Protein AF-A0A8C6H936-F1 (afdb_monomer_lite)

Radius of gyration: 19.72 Å; chains: 1; bounding box: 31×54×37 Å

pLDDT: mean 71.88, std 17.17, range [43.91, 96.12]

Foldseek 3Di:
DDDDPPPPPPDDDDDDWDFDVVVVGDTCPVVVVVVVDPDPPPDDPPPDDDPPDPPDDD

Sequence (58 aa):
MNQPPQIAPKRERKTIRIRDPNQGGKDITEEIMSGARTASTPTPPQTGGSLEEIKSKN

Structure (mmCIF, N/CA/C/O backbone):
data_AF-A0A8C6H936-F1
#
_entry.id   AF-A0A8C6H936-F1
#
loop_
_atom_site.group_PDB
_atom_site.id
_atom_site.type_symbol
_atom_site.label_atom_id
_atom_site.label_alt_id
_atom_site.label_comp_id
_atom_site.label_asym_id
_atom_site.label_entity_id
_atom_site.label_seq_id
_atom_site.pdbx_PDB_ins_code
_atom_site.Cartn_x
_atom_site.Cartn_y
_atom_site.Cartn_z
_atom_site.occupancy
_atom_site.B_iso_or_equiv
_atom_site.auth_seq_id
_atom_site.auth_comp_id
_atom_site.auth_asym_id
_atom_site.auth_atom_id
_atom_site.pdbx_PDB_model_num
ATOM 1 N N . MET A 1 1 ? -17.065 30.356 23.758 1.00 48.91 1 MET A N 1
ATOM 2 C CA . MET A 1 1 ? -17.494 29.001 24.166 1.00 48.91 1 MET A CA 1
ATOM 3 C C . MET A 1 1 ? -16.690 28.007 23.338 1.00 48.91 1 MET A C 1
ATOM 5 O O . MET A 1 1 ? -16.910 27.932 22.138 1.00 48.91 1 MET A O 1
ATOM 9 N N . ASN A 1 2 ? -15.669 27.377 23.932 1.00 55.91 2 ASN A N 1
ATOM 10 C CA . ASN A 1 2 ? -14.765 26.454 23.231 1.00 55.91 2 ASN A CA 1
ATOM 11 C C . ASN A 1 2 ? -15.525 25.179 22.846 1.00 55.91 2 ASN A C 1
ATOM 13 O O . ASN A 1 2 ? -16.003 24.470 23.729 1.00 55.91 2 ASN A O 1
ATOM 17 N N . GLN A 1 3 ? -15.630 24.890 21.547 1.00 62.62 3 GLN A N 1
ATOM 18 C CA . GLN A 1 3 ? -16.085 23.581 21.086 1.00 62.62 3 GLN A CA 1
ATOM 19 C C . GLN A 1 3 ? -14.955 22.570 21.328 1.00 62.62 3 GLN A C 1
ATOM 21 O O . GLN A 1 3 ? -13.826 22.824 20.898 1.00 62.62 3 GLN A O 1
ATOM 26 N N . PRO A 1 4 ? -15.206 21.451 22.028 1.00 62.88 4 PRO A N 1
ATOM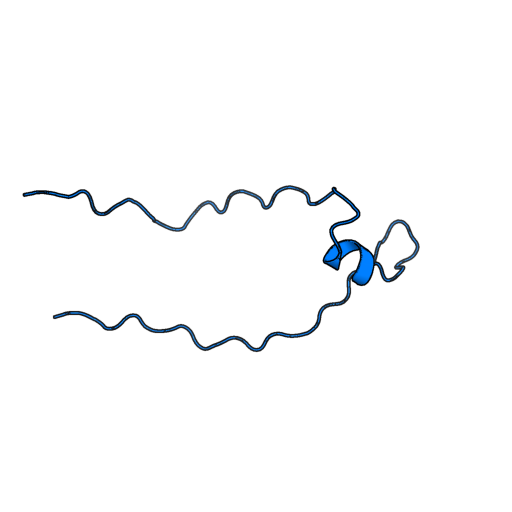 27 C CA . PRO A 1 4 ? -14.204 20.406 22.156 1.00 62.88 4 PRO A CA 1
ATOM 28 C C . PRO A 1 4 ? -13.894 19.838 20.761 1.00 62.88 4 PRO A C 1
ATOM 30 O O . PRO A 1 4 ? -14.819 19.665 19.960 1.00 62.88 4 PRO A 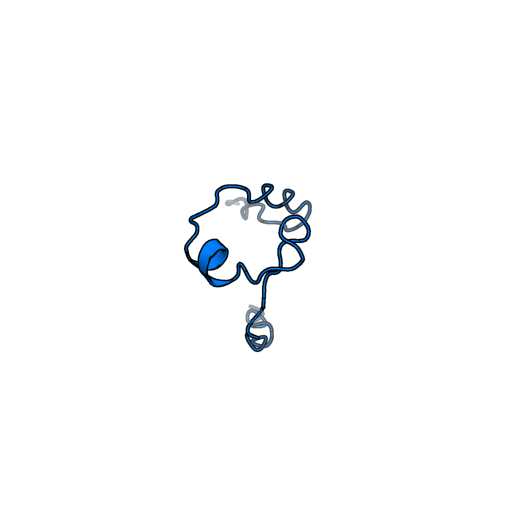O 1
ATOM 33 N N . PRO A 1 5 ? -12.619 19.547 20.443 1.00 65.88 5 PRO A N 1
ATOM 34 C CA . PRO A 1 5 ? -12.270 18.921 19.178 1.00 65.88 5 PRO A CA 1
ATOM 35 C C . PRO A 1 5 ? -13.005 17.584 19.086 1.00 65.88 5 PRO A C 1
ATOM 37 O O . PRO A 1 5 ? -12.817 16.700 19.924 1.00 65.88 5 PRO A O 1
ATOM 40 N N . GLN A 1 6 ? -13.879 17.446 18.089 1.00 65.38 6 GLN A N 1
ATOM 41 C CA . GLN A 1 6 ? -14.541 16.181 17.803 1.00 65.38 6 GLN A CA 1
ATOM 42 C C . GLN A 1 6 ? -13.467 15.192 17.346 1.00 65.38 6 GLN A C 1
ATOM 44 O O . GLN A 1 6 ? -12.991 15.242 16.212 1.00 65.38 6 GLN A O 1
ATOM 49 N N . ILE A 1 7 ? -13.033 14.324 18.259 1.00 64.56 7 ILE A N 1
ATOM 50 C CA . ILE A 1 7 ? -12.089 13.252 17.957 1.00 64.56 7 ILE A CA 1
ATOM 51 C C . ILE A 1 7 ? -12.804 12.317 16.985 1.00 64.56 7 ILE A C 1
ATOM 53 O O . ILE A 1 7 ? -13.738 11.610 17.367 1.00 64.56 7 ILE A O 1
ATOM 57 N N . ALA A 1 8 ? -12.386 12.352 15.718 1.00 71.75 8 ALA A N 1
ATOM 58 C CA . ALA A 1 8 ? -12.908 11.464 14.693 1.00 71.75 8 ALA A CA 1
ATOM 59 C C . ALA A 1 8 ? -12.839 10.007 15.194 1.00 71.75 8 ALA A C 1
ATOM 61 O O . ALA A 1 8 ? -11.817 9.620 15.778 1.00 71.75 8 ALA A O 1
ATOM 62 N N . PRO A 1 9 ? -13.895 9.195 14.991 1.00 73.12 9 PRO A N 1
ATOM 63 C CA . PRO A 1 9 ? -13.920 7.811 15.445 1.00 73.12 9 PRO A CA 1
ATOM 64 C C . PRO A 1 9 ? -12.650 7.079 15.008 1.00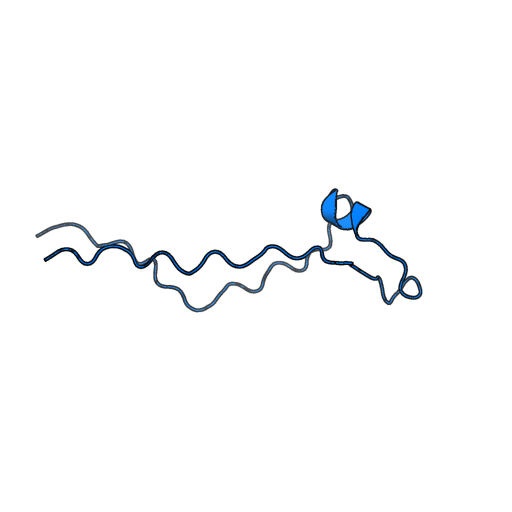 73.12 9 PRO A C 1
ATOM 66 O O . PRO A 1 9 ? -12.267 7.140 13.835 1.00 73.12 9 PRO A O 1
ATOM 69 N N . LYS A 1 10 ? -11.981 6.404 15.953 1.00 75.00 10 LYS A N 1
ATOM 70 C CA . LYS A 1 10 ? -10.767 5.628 15.675 1.00 75.00 10 LYS A CA 1
ATOM 71 C C . LYS A 1 10 ? -11.104 4.567 14.629 1.00 75.00 10 LYS A C 1
ATOM 73 O O . LYS A 1 10 ? -11.781 3.589 14.929 1.00 75.00 10 LYS A O 1
ATOM 78 N N . ARG A 1 11 ? -10.653 4.783 13.392 1.00 79.06 11 ARG A N 1
ATOM 79 C CA . ARG A 1 11 ? -10.788 3.801 12.315 1.00 79.06 11 ARG A CA 1
ATOM 80 C C . ARG A 1 11 ? -9.960 2.574 12.676 1.00 79.06 11 ARG A C 1
ATOM 82 O O . ARG A 1 11 ? -8.786 2.698 13.025 1.00 79.06 11 ARG A O 1
ATOM 89 N N . GLU A 1 12 ? -10.585 1.407 12.595 1.00 84.94 12 GLU A N 1
ATOM 90 C CA . GLU A 1 12 ? -9.902 0.131 12.770 1.00 84.94 12 GLU A CA 1
ATOM 91 C C . GLU A 1 12 ? -8.774 0.000 11.735 1.00 84.94 12 GLU A C 1
ATOM 93 O O . GLU A 1 12 ? -8.972 0.249 10.541 1.00 84.94 12 GLU A O 1
ATOM 98 N N . ARG A 1 13 ? -7.576 -0.372 12.195 1.00 82.50 13 ARG A N 1
ATOM 99 C CA . ARG A 1 13 ? -6.433 -0.638 11.319 1.00 82.50 13 ARG A CA 1
ATOM 100 C C . ARG A 1 13 ? -6.566 -2.048 10.753 1.00 82.50 13 ARG A C 1
ATOM 102 O O . ARG A 1 13 ? -6.427 -3.015 11.492 1.00 82.50 13 ARG A O 1
ATOM 109 N N . LYS A 1 14 ? -6.801 -2.155 9.445 1.00 86.50 14 LYS A N 1
ATOM 110 C CA . LYS A 1 14 ? -6.797 -3.435 8.726 1.00 86.50 14 LYS A CA 1
ATOM 111 C C . LYS A 1 14 ? -5.419 -3.707 8.137 1.00 86.50 14 LYS A C 1
ATOM 113 O O . LYS A 1 14 ? -4.806 -2.807 7.565 1.00 86.50 14 LYS A O 1
ATOM 118 N N . THR A 1 15 ? -4.965 -4.951 8.239 1.00 87.94 15 THR A N 1
ATOM 119 C CA . THR A 1 15 ? -3.757 -5.412 7.549 1.00 87.94 15 THR A CA 1
ATOM 120 C C . THR A 1 15 ? -3.985 -5.380 6.041 1.00 87.94 15 THR A C 1
ATOM 122 O O . THR A 1 15 ? -4.998 -5.881 5.550 1.00 87.94 15 THR A O 1
ATOM 125 N N . ILE A 1 16 ? -3.042 -4.797 5.304 1.00 89.81 16 ILE A N 1
ATOM 126 C CA . ILE A 1 16 ? -3.070 -4.726 3.839 1.00 89.81 16 ILE A CA 1
ATOM 127 C C . ILE A 1 16 ? -2.044 -5.692 3.235 1.00 89.81 16 ILE A C 1
ATOM 129 O O . ILE A 1 16 ? -1.064 -6.043 3.885 1.00 89.81 16 ILE A O 1
ATOM 133 N N . ARG A 1 17 ? -2.271 -6.115 1.987 1.00 93.31 17 ARG A N 1
ATOM 134 C CA . ARG A 1 17 ? -1.327 -6.903 1.175 1.00 93.31 17 ARG A CA 1
ATOM 135 C C . ARG A 1 17 ? -0.981 -6.120 -0.080 1.00 93.31 17 ARG A C 1
ATOM 137 O O . ARG A 1 17 ? -1.876 -5.545 -0.698 1.00 93.31 17 ARG A O 1
ATOM 144 N N . ILE A 1 18 ? 0.290 -6.123 -0.462 1.00 93.38 18 ILE A N 1
ATOM 145 C CA . ILE A 1 18 ? 0.801 -5.381 -1.617 1.00 93.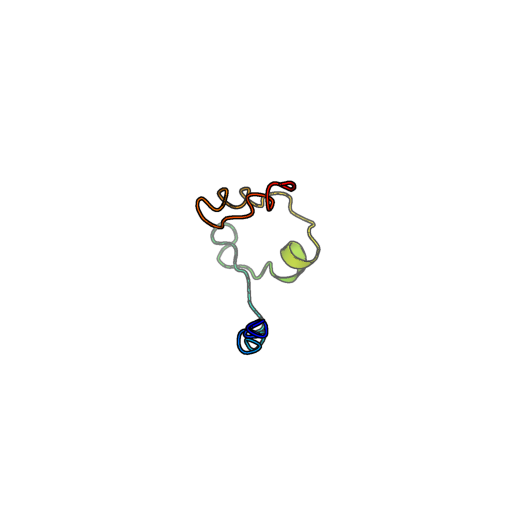38 18 ILE A CA 1
ATOM 146 C C . ILE A 1 18 ? 1.309 -6.382 -2.657 1.00 93.38 18 ILE A C 1
ATOM 148 O O . ILE A 1 18 ? 2.144 -7.232 -2.350 1.00 93.38 18 ILE A O 1
ATOM 152 N N . ARG A 1 19 ? 0.790 -6.286 -3.888 1.00 95.19 19 ARG A N 1
ATOM 153 C CA . ARG A 1 19 ? 1.120 -7.181 -5.009 1.00 95.19 19 ARG A CA 1
ATOM 154 C C . ARG A 1 19 ? 1.741 -6.408 -6.167 1.00 95.19 19 ARG A C 1
ATOM 156 O O . ARG A 1 19 ? 1.202 -5.376 -6.556 1.00 95.19 19 ARG A O 1
ATOM 163 N N . ASP A 1 20 ? 2.827 -6.932 -6.732 1.00 95.00 20 ASP A N 1
ATOM 164 C CA . ASP A 1 20 ? 3.516 -6.325 -7.879 1.00 95.00 20 ASP A CA 1
ATOM 165 C C . ASP A 1 20 ? 2.975 -6.870 -9.220 1.00 95.00 20 ASP A C 1
ATOM 167 O O . ASP A 1 20 ? 3.160 -8.060 -9.502 1.00 95.00 20 ASP A O 1
ATOM 171 N N . PRO A 1 21 ? 2.339 -6.044 -10.075 1.00 95.56 21 PRO A N 1
ATOM 172 C CA . PRO A 1 21 ? 1.845 -6.484 -11.382 1.00 95.56 21 PRO A CA 1
ATOM 173 C C . PRO A 1 21 ? 2.968 -6.912 -12.338 1.00 95.56 21 PRO A C 1
ATOM 175 O O . PRO A 1 21 ? 2.749 -7.781 -13.179 1.00 95.56 21 PRO A O 1
ATOM 178 N N . ASN A 1 22 ? 4.176 -6.367 -12.185 1.00 93.94 22 ASN A N 1
ATOM 179 C CA . ASN A 1 22 ? 5.322 -6.676 -13.039 1.00 93.94 22 ASN A CA 1
ATOM 180 C C . ASN A 1 22 ? 6.038 -7.971 -12.620 1.00 93.94 22 ASN A C 1
ATOM 182 O O . ASN A 1 22 ? 6.816 -8.520 -13.394 1.00 93.94 22 ASN A O 1
ATOM 186 N N . GLN A 1 23 ? 5.762 -8.486 -11.415 1.00 93.25 23 GLN A N 1
ATOM 187 C CA . GLN A 1 23 ? 6.278 -9.768 -10.909 1.00 93.25 23 GLN A CA 1
ATOM 188 C C . GLN A 1 23 ? 5.162 -10.821 -10.782 1.00 93.25 23 GLN A C 1
ATOM 190 O O . GLN A 1 23 ? 5.184 -11.653 -9.876 1.00 93.25 23 GLN A O 1
ATOM 195 N N . GLY A 1 24 ? 4.144 -10.772 -11.649 1.00 96.06 24 GLY A N 1
ATOM 196 C CA . GLY A 1 24 ? 3.071 -11.777 -11.674 1.00 96.06 24 GLY A CA 1
ATOM 197 C C . GLY A 1 24 ? 2.167 -11.766 -10.436 1.00 96.06 24 GLY A C 1
ATOM 198 O O . GLY A 1 24 ? 1.609 -12.793 -10.062 1.00 96.06 24 GLY A O 1
ATOM 199 N N . GLY A 1 25 ? 2.038 -10.621 -9.764 1.00 95.88 25 GLY A N 1
ATOM 200 C CA . GLY A 1 25 ? 1.242 -10.485 -8.546 1.00 95.88 25 GLY A CA 1
ATOM 201 C C . GLY A 1 25 ? 1.936 -11.002 -7.286 1.00 95.88 25 GLY A C 1
ATOM 202 O O . GLY A 1 25 ? 1.252 -11.251 -6.288 1.00 95.88 25 GLY A O 1
ATOM 203 N N . LYS A 1 26 ? 3.267 -11.160 -7.318 1.00 96.12 26 LYS A N 1
ATOM 204 C CA . LYS A 1 26 ? 4.080 -11.529 -6.153 1.00 96.12 26 LYS A CA 1
ATOM 205 C C . LYS A 1 26 ? 3.783 -10.609 -4.969 1.00 96.12 26 LYS A C 1
ATOM 207 O O . LYS A 1 26 ? 3.697 -9.389 -5.127 1.00 96.12 26 LYS A O 1
ATOM 212 N N . ASP A 1 27 ? 3.641 -11.212 -3.790 1.00 93.75 27 ASP A N 1
ATOM 213 C CA . ASP A 1 27 ? 3.497 -10.480 -2.535 1.00 93.75 27 ASP A CA 1
ATOM 214 C C . ASP A 1 27 ? 4.828 -9.800 -2.193 1.00 93.75 27 ASP A C 1
ATOM 216 O O . ASP A 1 27 ? 5.860 -10.456 -2.042 1.00 93.75 27 ASP A O 1
ATOM 220 N N . ILE A 1 28 ? 4.800 -8.473 -2.136 1.00 94.38 28 ILE A N 1
ATOM 221 C CA . ILE A 1 28 ? 5.950 -7.619 -1.820 1.00 94.38 28 ILE A CA 1
ATOM 222 C C . ILE A 1 28 ? 5.696 -6.807 -0.542 1.00 94.38 28 ILE A C 1
ATOM 224 O O . ILE A 1 28 ? 6.352 -5.794 -0.316 1.00 94.38 28 ILE A O 1
ATOM 228 N N . THR A 1 29 ? 4.736 -7.225 0.294 1.00 91.88 29 THR A N 1
ATOM 229 C CA . THR A 1 29 ? 4.285 -6.467 1.473 1.00 91.88 29 THR A CA 1
ATOM 230 C C . THR A 1 29 ? 5.440 -6.193 2.436 1.00 91.88 29 THR A C 1
ATOM 232 O O . THR A 1 29 ? 5.663 -5.042 2.797 1.00 91.88 29 THR A O 1
ATOM 235 N N . GLU A 1 30 ? 6.228 -7.215 2.782 1.00 90.81 30 GLU A N 1
ATOM 236 C CA . GLU A 1 30 ? 7.393 -7.085 3.676 1.00 90.81 30 GLU A CA 1
ATOM 237 C C . GLU A 1 30 ? 8.455 -6.133 3.118 1.00 90.81 30 GLU A C 1
ATOM 239 O O . GLU A 1 30 ? 8.994 -5.294 3.832 1.00 90.81 30 GLU A O 1
ATOM 244 N N . GLU A 1 31 ? 8.725 -6.213 1.817 1.00 90.69 31 GLU A N 1
ATOM 245 C CA . GLU A 1 31 ? 9.754 -5.402 1.172 1.00 90.69 31 GLU A CA 1
ATOM 246 C C . GLU A 1 31 ? 9.375 -3.913 1.115 1.00 90.69 31 GLU A C 1
ATOM 248 O O . GLU A 1 31 ? 10.228 -3.037 1.279 1.00 90.69 31 GLU A O 1
ATOM 253 N N . ILE A 1 32 ? 8.083 -3.629 0.933 1.00 88.69 32 ILE A N 1
ATOM 254 C CA . ILE A 1 32 ? 7.539 -2.271 0.966 1.00 88.69 32 ILE A CA 1
ATOM 255 C C . ILE A 1 32 ? 7.442 -1.746 2.403 1.00 88.69 32 ILE A C 1
ATOM 257 O O . ILE A 1 32 ? 7.827 -0.605 2.648 1.00 88.69 32 ILE A O 1
ATOM 261 N N . MET A 1 33 ? 6.991 -2.562 3.365 1.00 85.50 33 MET A N 1
ATOM 262 C CA . MET A 1 33 ? 6.953 -2.180 4.786 1.00 85.50 33 MET A CA 1
ATOM 263 C C . MET A 1 33 ? 8.354 -1.917 5.346 1.00 85.50 33 MET A C 1
ATOM 265 O O . MET A 1 33 ? 8.535 -0.991 6.133 1.00 85.50 33 MET A O 1
ATOM 269 N N . SER A 1 34 ? 9.350 -2.686 4.897 1.00 85.81 34 SER A N 1
ATOM 270 C CA . SER A 1 34 ? 10.761 -2.494 5.240 1.00 85.81 34 SER A CA 1
ATOM 271 C C . SER A 1 34 ? 11.394 -1.270 4.559 1.00 85.81 34 SER A C 1
ATOM 273 O O . SER A 1 34 ? 12.533 -0.933 4.876 1.00 85.81 34 SER A O 1
ATOM 275 N N . GLY A 1 35 ? 10.709 -0.620 3.610 1.00 77.19 35 GLY A N 1
ATOM 276 C CA . GLY A 1 35 ? 11.219 0.559 2.904 1.00 77.19 35 GLY A CA 1
ATOM 277 C C . GLY A 1 35 ? 12.398 0.286 1.959 1.00 77.19 35 GLY A C 1
ATOM 278 O O . GLY A 1 35 ? 13.099 1.221 1.584 1.00 77.19 35 GLY A O 1
ATOM 279 N N . ALA A 1 36 ? 12.633 -0.972 1.564 1.00 61.59 36 ALA A N 1
ATOM 280 C CA . ALA A 1 36 ? 13.824 -1.369 0.805 1.00 61.59 36 ALA A CA 1
ATOM 281 C C . ALA A 1 36 ? 13.777 -0.972 -0.683 1.00 61.59 36 ALA A C 1
ATOM 283 O O . ALA A 1 36 ? 14.816 -0.869 -1.333 1.00 61.59 36 ALA A O 1
ATOM 284 N N . ARG A 1 37 ? 12.582 -0.716 -1.231 1.00 59.50 37 ARG A N 1
ATOM 285 C CA . ARG A 1 37 ? 12.404 -0.227 -2.604 1.00 59.50 37 ARG A CA 1
ATOM 286 C C . ARG A 1 37 ? 11.878 1.200 -2.596 1.00 59.50 37 ARG A C 1
ATOM 288 O O . ARG A 1 37 ? 10.679 1.451 -2.505 1.00 59.50 37 ARG A O 1
ATOM 295 N N . THR A 1 38 ? 12.803 2.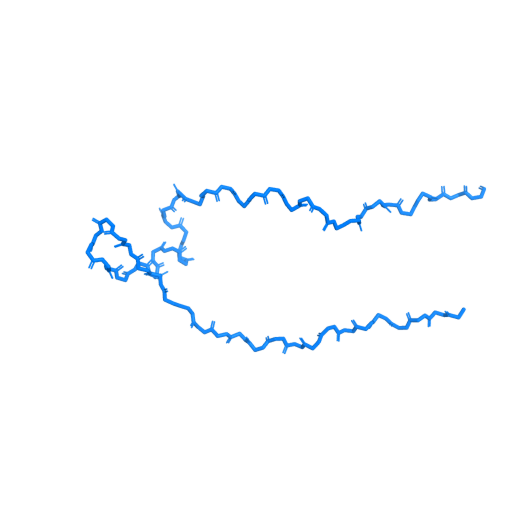138 -2.740 1.00 58.84 38 THR A N 1
ATOM 296 C CA . THR A 1 38 ? 12.545 3.529 -3.110 1.00 58.84 38 THR A CA 1
ATOM 297 C C . THR A 1 38 ? 11.892 3.598 -4.496 1.00 58.84 38 THR A C 1
ATOM 299 O O . THR A 1 38 ? 12.570 3.729 -5.509 1.00 58.84 38 THR A O 1
ATOM 302 N N . ALA A 1 39 ? 10.570 3.484 -4.555 1.00 57.59 39 ALA A N 1
ATOM 303 C CA . ALA A 1 39 ? 9.765 3.937 -5.688 1.00 57.59 39 ALA A CA 1
ATOM 304 C C . ALA A 1 39 ? 8.343 4.269 -5.218 1.00 57.59 39 ALA A C 1
ATOM 306 O O . ALA A 1 39 ? 7.353 3.955 -5.872 1.00 57.59 39 ALA A O 1
ATOM 307 N N . SER A 1 40 ? 8.218 4.894 -4.048 1.00 53.25 40 SER A N 1
ATOM 308 C CA . SER A 1 40 ? 7.019 5.656 -3.736 1.00 53.25 40 SER A CA 1
ATOM 309 C C . SER A 1 40 ? 7.002 6.833 -4.704 1.00 53.25 40 SER A C 1
ATOM 311 O O . SER A 1 40 ? 7.760 7.789 -4.552 1.00 53.25 40 SER A O 1
ATOM 313 N N . THR A 1 41 ? 6.148 6.763 -5.726 1.00 59.97 41 THR A N 1
ATOM 314 C CA . THR A 1 41 ? 5.610 7.976 -6.344 1.00 59.97 41 THR A CA 1
ATOM 315 C C . THR A 1 41 ? 5.267 8.933 -5.199 1.00 59.97 41 THR A C 1
ATOM 317 O O . THR A 1 41 ? 4.530 8.508 -4.299 1.00 59.97 41 THR A O 1
ATOM 320 N N . PRO A 1 42 ? 5.830 10.154 -5.146 1.00 55.69 42 PRO A N 1
ATOM 321 C CA . PRO A 1 42 ? 5.527 11.069 -4.060 1.00 55.69 42 PRO A CA 1
ATOM 322 C C . PRO A 1 42 ? 4.013 11.244 -4.015 1.00 55.69 42 PRO A C 1
ATOM 324 O O . PRO A 1 42 ? 3.375 11.423 -5.055 1.00 55.69 42 PRO A O 1
ATOM 327 N N . THR A 1 43 ? 3.440 11.116 -2.818 1.00 55.47 43 THR A N 1
ATOM 328 C CA . THR A 1 43 ? 2.035 11.422 -2.555 1.00 55.47 43 THR A CA 1
ATOM 329 C C . THR A 1 43 ? 1.709 12.726 -3.283 1.00 55.47 43 THR A C 1
ATOM 331 O O . THR A 1 43 ? 2.417 13.710 -3.037 1.00 55.47 43 THR A O 1
ATOM 33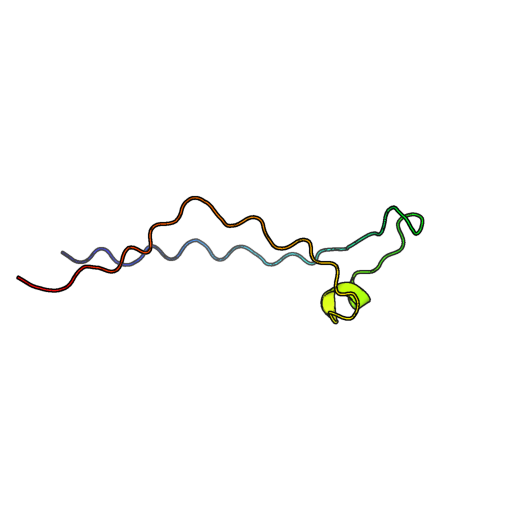4 N N . PRO A 1 44 ? 0.722 12.767 -4.202 1.00 53.88 44 PRO A N 1
ATOM 335 C CA . PRO A 1 44 ? 0.356 14.029 -4.822 1.00 53.88 44 PRO A CA 1
ATOM 336 C C . PRO A 1 44 ? 0.064 15.018 -3.687 1.00 53.88 44 PRO A C 1
ATOM 338 O O . PRO A 1 44 ? -0.584 14.621 -2.708 1.00 53.88 44 PRO A O 1
ATOM 341 N N . PRO A 1 45 ? 0.595 16.254 -3.743 1.00 57.09 45 PRO A N 1
ATOM 342 C CA . PRO A 1 45 ? 0.369 17.226 -2.686 1.00 57.09 45 PRO A CA 1
ATOM 343 C C . PRO A 1 45 ? -1.137 17.315 -2.460 1.00 57.09 45 PRO A C 1
ATOM 345 O O . PRO A 1 45 ? -1.900 17.499 -3.409 1.00 57.09 45 PRO A O 1
ATOM 348 N N . GLN A 1 46 ? -1.574 17.106 -1.218 1.00 55.62 46 GLN A N 1
ATOM 349 C CA . GLN A 1 46 ? -2.979 17.245 -0.868 1.00 55.62 46 GLN A CA 1
ATOM 350 C C . GLN A 1 46 ? -3.350 18.717 -1.049 1.00 55.62 46 GLN A C 1
ATOM 352 O O . GLN A 1 46 ? -3.155 19.538 -0.155 1.00 55.62 46 GLN A O 1
ATOM 357 N N . THR A 1 47 ? -3.862 19.078 -2.222 1.00 54.31 47 THR A N 1
ATOM 358 C CA . THR A 1 47 ? -4.559 20.345 -2.402 1.00 54.31 47 THR A CA 1
ATOM 359 C C . THR A 1 47 ? -5.828 20.283 -1.557 1.00 54.31 47 THR A C 1
ATOM 361 O O . THR A 1 47 ? -6.821 19.687 -1.964 1.00 54.31 47 THR A O 1
ATOM 364 N N . GLY A 1 48 ? -5.787 20.885 -0.368 1.00 56.06 48 GLY A N 1
ATOM 365 C CA . GLY A 1 48 ? -6.982 21.209 0.412 1.00 56.06 48 GLY A CA 1
ATOM 366 C C . GLY A 1 48 ? -6.946 20.709 1.850 1.00 56.06 48 GLY A C 1
ATOM 367 O O . GLY A 1 48 ? -7.410 19.614 2.148 1.00 56.06 48 GLY A O 1
ATOM 368 N N . GLY A 1 49 ? -6.454 21.553 2.756 1.00 48.72 49 GLY A N 1
ATOM 369 C CA . GLY A 1 49 ? -6.532 21.294 4.191 1.00 48.72 49 GLY A CA 1
ATOM 370 C C . GLY A 1 49 ? -5.874 22.366 5.050 1.00 48.72 49 GLY A C 1
ATOM 371 O O . GLY A 1 49 ? -5.027 22.028 5.861 1.00 48.72 49 GLY A O 1
ATOM 372 N N . SER A 1 50 ? -6.230 23.635 4.817 1.00 51.69 50 SER A N 1
ATOM 373 C CA . SER A 1 50 ? -6.175 24.763 5.764 1.00 51.69 50 SER A CA 1
ATOM 374 C C . SER A 1 50 ? -5.345 24.540 7.039 1.00 51.69 50 SER A C 1
ATOM 376 O O . SER A 1 50 ? -5.882 24.177 8.085 1.00 51.69 50 SER A O 1
ATOM 378 N N . LEU A 1 51 ? -4.056 24.858 6.969 1.00 52.22 51 LEU A N 1
ATOM 379 C CA . LEU A 1 51 ? -3.285 25.270 8.138 1.00 52.22 51 LEU A CA 1
ATOM 380 C C . LEU A 1 51 ? -2.704 26.660 7.853 1.00 52.22 51 LEU A C 1
ATOM 382 O O . LEU A 1 51 ? -1.498 26.869 7.924 1.00 52.22 51 LEU A O 1
ATOM 386 N N . GLU A 1 52 ? -3.566 27.610 7.466 1.00 53.81 52 GLU A N 1
ATOM 387 C CA . GLU A 1 52 ? -3.215 29.015 7.659 1.00 53.81 52 GLU A CA 1
ATOM 388 C C . GLU A 1 52 ? -3.294 29.269 9.163 1.00 53.81 52 GLU A C 1
ATOM 390 O O . GLU A 1 52 ? -4.359 29.449 9.754 1.00 53.81 52 GLU A O 1
ATOM 395 N N . GLU A 1 53 ? -2.129 29.090 9.782 1.00 54.34 53 GLU A N 1
ATOM 396 C CA . GLU A 1 53 ? -1.609 29.903 10.865 1.00 54.34 53 GLU A CA 1
ATOM 397 C C . GLU A 1 53 ? -2.573 31.026 11.243 1.00 54.34 53 GLU A C 1
ATOM 399 O O . GLU A 1 53 ? -2.723 32.019 10.530 1.00 54.34 53 GLU A O 1
ATOM 404 N N . ILE A 1 54 ? -3.219 30.844 12.393 1.00 54.53 54 ILE A N 1
ATOM 405 C CA . ILE A 1 54 ? -3.895 31.901 13.127 1.00 54.53 54 ILE A CA 1
ATOM 406 C C . ILE A 1 54 ? -2.903 33.058 13.202 1.00 54.53 54 ILE A C 1
ATOM 408 O O . ILE A 1 54 ? -1.980 33.044 14.023 1.00 54.53 54 ILE A O 1
ATOM 412 N N . LYS A 1 55 ? -3.073 34.045 12.314 1.00 54.19 55 LYS A N 1
ATOM 413 C CA . LYS A 1 55 ? -2.314 35.282 12.349 1.00 54.19 55 LYS A CA 1
ATOM 414 C C . LYS A 1 55 ? -2.747 36.017 13.601 1.00 54.19 55 LYS A C 1
ATOM 416 O O . LYS A 1 55 ? -3.728 36.747 13.652 1.00 54.19 55 LYS A O 1
ATOM 421 N N . SER A 1 56 ? -1.997 35.693 14.638 1.00 55.78 56 SER A N 1
ATOM 422 C CA . SER A 1 56 ? -1.586 36.529 15.737 1.00 55.78 56 SER A CA 1
ATOM 423 C C . SER A 1 56 ? -1.858 38.019 15.493 1.00 55.78 56 SER A C 1
ATOM 425 O O . SER A 1 56 ? -1.345 38.593 14.533 1.00 55.78 56 SER A O 1
ATOM 427 N N . LYS A 1 57 ? -2.521 38.600 16.498 1.00 57.78 57 LYS A N 1
ATOM 428 C CA . LYS A 1 57 ? -2.380 39.974 17.004 1.00 57.78 57 LYS A CA 1
ATOM 429 C C . LYS A 1 57 ? -3.370 41.013 16.469 1.00 57.78 57 LYS A C 1
ATOM 431 O O . LYS A 1 57 ? -3.290 41.491 15.343 1.00 57.78 57 LYS A O 1
ATOM 436 N N . ASN A 1 58 ? -4.281 41.326 17.392 1.00 43.91 58 ASN A N 1
ATOM 437 C CA . ASN A 1 58 ? -4.847 42.644 17.670 1.00 43.91 58 ASN A CA 1
ATOM 438 C C . ASN A 1 58 ? -3.784 43.752 17.685 1.00 43.91 58 ASN A C 1
ATOM 440 O O . ASN A 1 58 ? -2.614 43.436 17.999 1.00 43.91 58 ASN A O 1
#

Secondary structure (DSSP, 8-state):
-PPPP-------------EEGGGTTEE-HHHHHTT-S---------------------

Organism: Mus spicilegus (NCBI:txid10103)